Protein AF-A0A1Q7VQM2-F1 (afdb_monomer_lite)

Radius of gyration: 19.53 Å; chains: 1; bounding box: 42×35×44 Å

Sequence (118 aa):
MEVRHPFFDLQLIGFLLALPALPWCSDKELLREAARGILPDAVRLRPKSPLPADPLIALLQRPESAWVDWFEADPELGRYVERRSVPKVFGEKDPWSAWIHLRPLSLNSWLRSKAAAG

Secondary structure (DSSP, 8-state):
-----GGG-HHHHHHHHHS-STTTTSTTHHHHHHTBTTB-HHHHTPPPPPPSS-HHHHHHTSGGGGGGGGPPPPGGGGGT--GGGSPP-TT---HHHHHHHTHHHHHHHHHHHHHTT-

Foldseek 3Di:
DDDDDVCPDPVNVVVVVPDDCPPCVPQVNVVLVVCVVVDDCCVSVDGDDDDPDDVLLVVLADPVCQCLLVDDADPCLVVPDPNVPQDRSRNPDDPVNNVVSSVSVVVRVVVVVVVVVD

pLDDT: mean 92.95, std 6.57, range [52.59, 98.12]

Structure (mmCIF, N/CA/C/O backbone):
data_AF-A0A1Q7VQM2-F1
#
_entry.id   AF-A0A1Q7VQM2-F1
#
loop_
_atom_site.group_PDB
_atom_site.id
_atom_site.type_symbol
_atom_site.label_atom_id
_atom_site.label_alt_id
_atom_site.label_comp_id
_atom_site.label_asym_id
_atom_site.label_entity_id
_atom_site.label_seq_id
_atom_site.pdbx_PDB_ins_code
_atom_site.Cartn_x
_atom_site.Cartn_y
_atom_site.Cartn_z
_atom_site.occupancy
_atom_site.B_iso_or_equiv
_atom_site.auth_seq_id
_atom_site.auth_comp_id
_atom_site.auth_asym_id
_atom_site.auth_atom_id
_atom_site.pdbx_PDB_model_num
ATOM 1 N N . MET A 1 1 ? -12.415 17.549 -9.444 1.00 58.97 1 MET A N 1
ATOM 2 C CA . MET A 1 1 ? -12.631 17.170 -8.032 1.00 58.97 1 MET A CA 1
ATOM 3 C C . MET A 1 1 ? -11.266 16.941 -7.414 1.00 58.97 1 MET A C 1
ATOM 5 O O . MET A 1 1 ? -10.484 16.213 -8.008 1.00 58.97 1 MET A O 1
ATOM 9 N N . GLU A 1 2 ? -10.961 17.584 -6.291 1.00 85.38 2 GLU A N 1
ATOM 10 C CA . GLU A 1 2 ? -9.726 17.333 -5.539 1.00 85.38 2 GLU A CA 1
ATOM 11 C C . GLU A 1 2 ? -9.996 16.213 -4.523 1.00 85.38 2 GLU A C 1
ATOM 13 O O . GLU A 1 2 ? -10.940 16.310 -3.739 1.00 85.38 2 GLU A O 1
ATOM 18 N N . VAL A 1 3 ? -9.214 15.131 -4.561 1.00 90.56 3 VAL A N 1
ATOM 19 C CA . VAL A 1 3 ? -9.325 14.012 -3.611 1.00 90.56 3 VAL A CA 1
ATOM 20 C C . VAL A 1 3 ? -8.264 14.186 -2.533 1.00 90.56 3 VAL A C 1
ATOM 22 O O . VAL A 1 3 ? -7.087 14.339 -2.848 1.00 90.56 3 VAL A O 1
ATOM 25 N N . ARG A 1 4 ? -8.671 14.146 -1.260 1.00 92.75 4 ARG A N 1
ATOM 26 C CA . ARG A 1 4 ? -7.760 14.223 -0.110 1.00 92.75 4 ARG A CA 1
ATOM 27 C C . ARG A 1 4 ? -7.754 12.914 0.665 1.00 92.75 4 ARG A C 1
ATOM 29 O O . ARG A 1 4 ? -8.789 12.263 0.803 1.00 92.75 4 ARG A O 1
ATOM 36 N N . HIS A 1 5 ? -6.597 12.567 1.223 1.00 93.06 5 HIS A N 1
ATOM 37 C CA . HIS A 1 5 ? -6.410 11.361 2.028 1.00 93.06 5 HIS A CA 1
ATOM 38 C C . HIS A 1 5 ? -5.868 11.721 3.424 1.00 93.06 5 HIS A C 1
ATOM 40 O O . HIS A 1 5 ? -4.663 11.648 3.639 1.00 93.06 5 HIS A O 1
ATOM 46 N N . PRO A 1 6 ? -6.728 12.097 4.392 1.00 93.94 6 PRO A N 1
ATOM 47 C CA . PRO A 1 6 ? -6.291 12.599 5.703 1.00 93.94 6 PRO A CA 1
ATOM 48 C C . PRO A 1 6 ? -5.384 11.649 6.499 1.00 93.94 6 PRO A C 1
ATOM 50 O O . PRO A 1 6 ? -4.529 12.100 7.249 1.00 93.94 6 PRO A O 1
ATOM 53 N N . PHE A 1 7 ? -5.519 10.332 6.310 1.00 93.25 7 PHE A N 1
ATOM 54 C CA . PHE A 1 7 ? -4.640 9.344 6.951 1.00 93.25 7 PHE A CA 1
ATOM 55 C C . PHE A 1 7 ? -3.188 9.367 6.441 1.00 93.25 7 PHE A C 1
ATOM 57 O O . PHE A 1 7 ? -2.336 8.716 7.036 1.00 93.25 7 PHE A O 1
ATOM 64 N N . PHE A 1 8 ? -2.910 10.099 5.36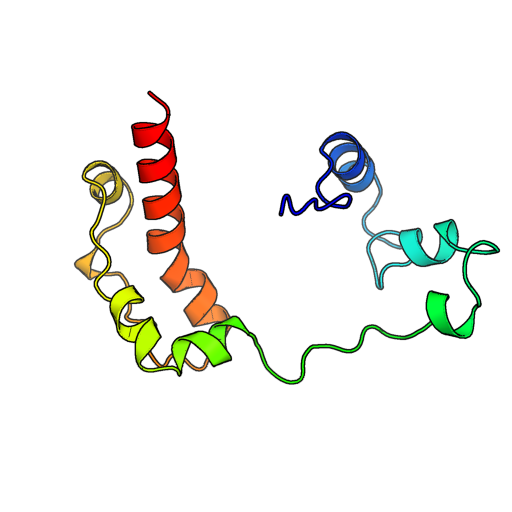0 1.00 94.50 8 PHE A N 1
ATOM 65 C CA . PHE A 1 8 ? -1.571 10.287 4.796 1.00 94.50 8 PHE A CA 1
ATOM 66 C C . PHE A 1 8 ? -0.954 11.637 5.190 1.00 94.50 8 PHE A C 1
ATOM 68 O O . PHE A 1 8 ? 0.022 12.072 4.581 1.00 94.50 8 PHE A O 1
ATOM 75 N N . ASP A 1 9 ? -1.516 12.312 6.193 1.00 96.19 9 ASP A N 1
ATOM 76 C CA . ASP A 1 9 ? -0.888 13.487 6.784 1.00 96.19 9 ASP A CA 1
ATOM 77 C C . ASP A 1 9 ? 0.471 13.128 7.418 1.00 96.19 9 ASP A C 1
ATOM 79 O O . ASP A 1 9 ? 0.599 12.135 8.139 1.00 96.19 9 ASP A O 1
ATOM 83 N N . LEU A 1 10 ? 1.501 13.936 7.148 1.00 96.50 10 LEU A N 1
ATOM 84 C CA . LEU A 1 10 ? 2.868 13.653 7.596 1.00 96.50 10 LEU A CA 1
ATOM 85 C C . LEU A 1 10 ? 3.026 13.749 9.116 1.00 96.50 10 LEU A C 1
ATOM 87 O O . LEU A 1 10 ? 3.823 13.003 9.685 1.00 96.50 10 LEU A O 1
ATOM 91 N N . GLN A 1 11 ? 2.275 14.634 9.778 1.00 97.44 11 GLN A N 1
ATOM 92 C CA . GLN A 1 11 ? 2.324 14.748 11.235 1.00 97.44 11 GLN A CA 1
ATOM 93 C C . GLN A 1 11 ? 1.691 13.513 11.874 1.00 97.44 11 GLN A C 1
ATOM 95 O O . GLN A 1 11 ? 2.264 12.933 12.797 1.00 97.44 11 GLN A O 1
ATOM 100 N N . LEU A 1 12 ? 0.557 13.059 11.331 1.00 95.25 12 LEU A N 1
ATOM 101 C CA . LEU A 1 12 ? -0.093 11.828 11.771 1.00 95.25 12 LEU A CA 1
ATOM 102 C C . LEU A 1 12 ? 0.811 10.606 11.571 1.00 95.25 12 LEU A C 1
ATOM 104 O O . LEU A 1 12 ? 0.953 9.800 12.488 1.00 95.25 12 LEU A O 1
ATOM 108 N N . ILE A 1 13 ? 1.455 10.471 10.409 1.00 95.12 13 ILE A N 1
ATOM 109 C CA . ILE A 1 13 ? 2.393 9.368 10.150 1.00 95.12 13 ILE A CA 1
ATOM 110 C C . ILE A 1 13 ? 3.565 9.412 11.136 1.00 95.12 13 ILE A C 1
ATOM 112 O O . ILE A 1 13 ? 3.906 8.381 11.715 1.00 95.12 13 ILE A O 1
ATOM 116 N N . GLY A 1 14 ? 4.157 10.589 11.363 1.00 96.81 14 GLY A N 1
ATOM 117 C CA . GLY A 1 14 ? 5.254 10.756 12.318 1.00 96.81 14 GLY A CA 1
ATOM 118 C C . GLY A 1 14 ? 4.864 10.335 13.736 1.00 96.81 14 GLY A C 1
ATOM 119 O O . GLY A 1 14 ? 5.612 9.613 14.393 1.00 96.81 14 GLY A O 1
ATOM 120 N N . PHE A 1 15 ? 3.662 10.710 14.178 1.00 95.44 15 PHE A N 1
ATOM 121 C CA . PHE A 1 15 ? 3.106 10.263 15.453 1.00 95.44 15 PHE A CA 1
ATOM 122 C C . PHE A 1 15 ? 2.928 8.738 15.506 1.00 95.44 15 PHE A C 1
ATOM 124 O O . PHE A 1 15 ? 3.382 8.105 16.456 1.00 95.44 15 PHE A O 1
ATOM 131 N N . LEU A 1 16 ? 2.317 8.131 14.483 1.00 94.00 16 LEU A N 1
ATOM 132 C CA . LEU A 1 16 ? 2.064 6.685 14.448 1.00 94.00 16 LEU A CA 1
ATOM 133 C C . LEU A 1 16 ? 3.357 5.858 14.451 1.00 94.00 16 LEU A C 1
ATOM 135 O O . LEU A 1 16 ? 3.403 4.811 15.090 1.00 94.00 16 LEU A O 1
ATOM 139 N N . LEU A 1 17 ? 4.410 6.332 13.778 1.00 94.44 17 LEU A N 1
ATOM 140 C CA . LEU A 1 17 ? 5.722 5.673 13.755 1.00 94.44 17 LEU A CA 1
ATOM 141 C C . LEU A 1 17 ? 6.479 5.773 15.089 1.00 94.44 17 LEU A C 1
ATOM 143 O O . LEU A 1 17 ? 7.393 4.985 15.320 1.00 94.44 17 LEU A O 1
ATOM 147 N N . ALA A 1 18 ? 6.110 6.713 15.964 1.00 96.25 18 ALA A N 1
ATOM 148 C CA . ALA A 1 18 ? 6.696 6.858 17.296 1.00 96.25 18 ALA A CA 1
ATOM 149 C C . ALA A 1 18 ? 6.025 5.965 18.360 1.00 96.25 18 ALA A C 1
ATOM 151 O O . ALA A 1 18 ? 6.544 5.837 19.470 1.00 96.25 18 ALA A O 1
ATOM 152 N N . LEU A 1 19 ? 4.876 5.355 18.053 1.00 94.81 19 LEU A N 1
ATOM 153 C CA . LEU A 1 19 ? 4.161 4.466 18.968 1.00 94.81 19 LEU A CA 1
ATOM 154 C C . LEU A 1 19 ? 4.704 3.030 18.905 1.00 94.81 19 LEU A C 1
ATOM 156 O O . LEU A 1 19 ? 5.136 2.573 17.844 1.00 94.81 19 LEU A O 1
ATOM 160 N N . PRO A 1 20 ? 4.627 2.260 20.008 1.00 95.06 20 PRO A N 1
ATOM 161 C CA . PRO A 1 20 ? 4.889 0.832 19.934 1.00 95.06 20 PRO A CA 1
ATOM 162 C C . PRO A 1 20 ? 3.840 0.166 19.038 1.00 95.06 20 PRO A C 1
ATOM 164 O O . PRO A 1 20 ? 2.642 0.431 19.154 1.00 95.06 20 PRO A O 1
ATOM 167 N N . ALA A 1 21 ? 4.295 -0.722 18.151 1.00 92.88 21 ALA A N 1
ATOM 168 C CA . ALA A 1 21 ? 3.424 -1.371 17.173 1.00 92.88 21 ALA A CA 1
ATOM 169 C C . ALA A 1 21 ? 2.293 -2.178 17.833 1.00 92.88 21 ALA A C 1
ATOM 171 O O . ALA A 1 21 ? 1.172 -2.199 17.329 1.00 92.88 21 ALA A O 1
ATOM 172 N N . LEU A 1 22 ? 2.569 -2.818 18.972 1.00 94.88 22 LEU A N 1
ATOM 173 C CA . LEU A 1 22 ? 1.565 -3.518 19.766 1.00 94.88 22 LEU A CA 1
ATOM 174 C C . LEU A 1 22 ? 1.289 -2.760 21.075 1.00 94.88 22 LEU A C 1
ATOM 176 O O . LEU A 1 22 ? 2.238 -2.306 21.716 1.00 94.88 22 LEU A O 1
ATOM 180 N N . PRO A 1 23 ? 0.014 -2.641 21.490 1.00 92.75 23 PRO A N 1
ATOM 181 C CA . PRO A 1 23 ? -1.184 -3.119 20.785 1.00 92.75 23 PRO A CA 1
ATOM 182 C C . PRO A 1 23 ? -1.665 -2.166 19.672 1.00 92.75 23 PRO A C 1
ATOM 184 O O . PRO A 1 23 ? -2.497 -2.548 18.854 1.00 92.75 23 PRO A O 1
ATOM 187 N N . TRP A 1 24 ? -1.150 -0.935 19.626 1.00 93.62 24 TRP A N 1
ATOM 188 C CA . TRP A 1 24 ? -1.804 0.203 18.969 1.00 93.62 24 TRP A CA 1
ATOM 189 C C . TRP A 1 24 ? -2.014 0.069 17.458 1.00 93.62 24 TRP A C 1
ATOM 191 O O . TRP A 1 24 ? -3.041 0.520 16.944 1.00 93.62 24 TRP A O 1
ATOM 201 N N . CYS A 1 25 ? -1.076 -0.556 16.747 1.00 89.75 25 CYS A N 1
ATOM 202 C CA . CYS A 1 25 ? -1.126 -0.716 15.293 1.00 89.75 25 CYS A CA 1
ATOM 203 C C . CYS A 1 25 ? -1.768 -2.044 14.854 1.00 89.75 25 CYS A C 1
ATOM 205 O O . CYS A 1 25 ? -1.969 -2.250 13.656 1.00 89.75 25 CYS A O 1
ATOM 207 N N . SER A 1 26 ? -2.119 -2.931 15.793 1.00 91.25 26 SER A N 1
ATOM 208 C CA . SER A 1 26 ? -2.843 -4.174 15.498 1.00 91.25 26 SER A CA 1
ATOM 209 C C . SER A 1 26 ? -4.338 -3.913 15.375 1.00 91.25 26 SER A C 1
ATOM 211 O O . SER A 1 26 ? -4.880 -3.107 16.120 1.00 91.25 26 SER A O 1
ATOM 213 N N . ASP A 1 27 ? -5.013 -4.566 14.425 1.00 91.31 27 ASP A N 1
ATOM 214 C CA . ASP A 1 27 ? -6.480 -4.558 14.255 1.00 91.31 27 ASP A CA 1
ATOM 215 C C . ASP A 1 27 ? -7.183 -3.185 14.313 1.00 91.31 27 ASP A C 1
ATOM 217 O O . ASP A 1 27 ? -8.402 -3.084 14.508 1.00 91.31 27 ASP A O 1
ATOM 221 N N . LYS A 1 28 ? -6.422 -2.121 14.023 1.00 92.75 28 LYS A N 1
ATOM 222 C CA . LYS A 1 28 ? -6.816 -0.711 14.142 1.00 92.75 28 LYS A CA 1
ATOM 223 C C . LYS A 1 28 ? -7.179 -0.288 15.572 1.00 92.75 28 LYS A C 1
ATOM 225 O O . LYS A 1 28 ? -7.989 0.624 15.725 1.00 92.75 28 LYS A O 1
ATOM 230 N N . GLU A 1 29 ? -6.590 -0.909 16.589 1.00 95.00 29 GLU A N 1
ATOM 231 C CA . GLU A 1 29 ? -6.901 -0.691 18.006 1.00 95.00 29 GLU A CA 1
ATOM 232 C C . GLU A 1 29 ? -6.891 0.793 18.383 1.00 95.00 29 GLU A C 1
ATOM 234 O O . GLU A 1 29 ? -7.896 1.317 18.859 1.00 95.00 29 GLU A O 1
ATOM 239 N N . LEU A 1 30 ? -5.817 1.515 18.045 1.00 95.38 30 LEU A N 1
ATOM 240 C CA . LEU A 1 30 ? -5.712 2.951 18.320 1.00 95.38 30 LEU A CA 1
ATOM 241 C C . LEU A 1 30 ? -6.883 3.754 17.733 1.00 95.38 30 LEU A C 1
ATOM 243 O O . LEU A 1 30 ? -7.435 4.632 18.393 1.00 95.38 30 LEU A O 1
ATOM 247 N N . LEU A 1 31 ? -7.285 3.446 16.497 1.00 94.81 31 LEU A N 1
ATOM 248 C CA . LEU A 1 31 ? -8.387 4.138 15.827 1.00 94.81 31 LEU A CA 1
ATOM 249 C C . LEU A 1 31 ? -9.737 3.797 16.470 1.00 94.81 31 LEU A C 1
ATOM 251 O O . LEU A 1 31 ? -10.609 4.660 16.568 1.00 94.81 31 LEU A O 1
ATOM 255 N N . ARG A 1 32 ? -9.920 2.546 16.908 1.00 96.44 32 ARG A N 1
ATOM 256 C CA . ARG A 1 32 ? -11.138 2.109 17.602 1.00 96.44 32 ARG A CA 1
ATOM 257 C C . ARG A 1 32 ? -11.254 2.756 18.970 1.00 96.44 32 ARG A C 1
ATOM 259 O O . ARG A 1 32 ? -12.363 3.099 19.361 1.00 96.44 32 ARG A O 1
ATOM 266 N N . GLU A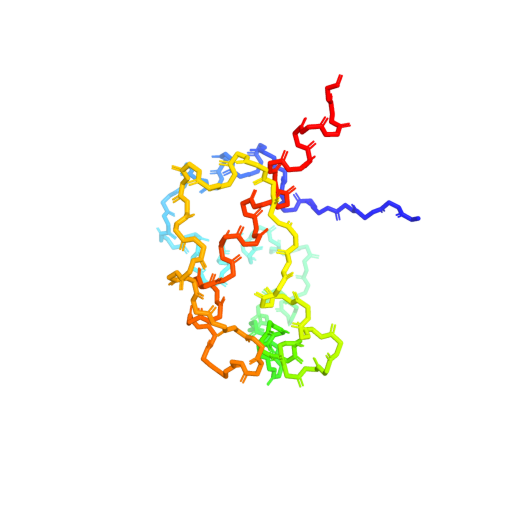 1 33 ? -10.150 2.948 19.674 1.00 96.50 33 GLU A N 1
ATOM 267 C CA . GLU A 1 33 ? -10.145 3.642 20.959 1.00 96.50 33 GLU A CA 1
ATOM 268 C C . GLU A 1 33 ? -10.374 5.143 20.795 1.00 96.50 33 GLU A C 1
ATOM 270 O O . GLU A 1 33 ? -11.260 5.697 21.445 1.00 96.50 33 GLU A O 1
ATOM 275 N N . ALA A 1 34 ? -9.691 5.784 19.844 1.00 95.56 34 ALA A N 1
ATOM 276 C CA . ALA A 1 34 ? -9.880 7.205 19.553 1.00 95.56 34 ALA A CA 1
ATOM 277 C C . ALA A 1 34 ? -11.320 7.553 19.128 1.00 95.56 34 ALA A C 1
ATOM 279 O O . ALA A 1 34 ? -11.785 8.664 19.365 1.00 95.56 34 ALA A O 1
ATOM 280 N N . ALA A 1 35 ? -12.044 6.612 18.514 1.00 96.88 35 ALA A N 1
ATOM 281 C CA . ALA A 1 35 ? -13.427 6.807 18.082 1.00 96.88 35 ALA A CA 1
ATOM 282 C C . ALA A 1 35 ? -14.484 6.460 19.152 1.00 96.88 35 ALA A C 1
ATOM 284 O O . ALA A 1 35 ? -15.685 6.540 18.869 1.00 96.88 35 ALA A O 1
ATOM 285 N N . ARG A 1 36 ? -14.083 6.044 20.362 1.00 97.75 36 ARG A N 1
ATOM 286 C CA . ARG A 1 36 ? -15.011 5.694 21.448 1.00 97.75 36 ARG A CA 1
ATOM 287 C C . ARG A 1 36 ? -15.839 6.919 21.848 1.00 97.75 36 ARG A C 1
ATOM 289 O O . ARG A 1 36 ? -15.295 7.981 22.120 1.00 97.75 36 ARG A O 1
ATOM 296 N N . GLY A 1 37 ? -17.164 6.777 21.857 1.00 97.44 37 GLY A N 1
ATOM 297 C CA . GLY A 1 37 ? -18.088 7.886 22.127 1.00 97.44 37 GLY A CA 1
ATOM 298 C C . GLY A 1 37 ? -18.299 8.854 20.953 1.00 97.44 37 GLY A C 1
ATOM 299 O O . GLY A 1 37 ? -19.197 9.685 21.028 1.00 97.44 37 GLY A O 1
ATOM 300 N N . ILE A 1 38 ? -17.535 8.724 19.860 1.00 98.12 38 ILE A N 1
ATOM 301 C CA . ILE A 1 38 ? -17.728 9.483 18.611 1.00 98.12 38 ILE A CA 1
ATOM 302 C C . ILE A 1 38 ? -18.561 8.666 17.615 1.00 98.12 38 ILE A C 1
ATOM 304 O O . ILE A 1 38 ? -19.465 9.195 16.972 1.00 98.12 38 ILE A O 1
ATOM 308 N N . LEU A 1 39 ? -18.264 7.368 17.485 1.00 97.50 39 LEU A N 1
ATOM 309 C CA . LEU A 1 39 ? -18.982 6.442 16.607 1.00 97.50 39 LEU A CA 1
ATOM 310 C C . LEU A 1 39 ? -19.791 5.419 17.418 1.00 97.50 39 LEU A C 1
ATOM 312 O O . LEU A 1 39 ? -19.319 4.977 18.469 1.00 97.50 39 LEU A O 1
ATOM 316 N N . PRO A 1 40 ? -20.954 4.958 16.911 1.00 97.81 40 PRO A N 1
ATOM 317 C CA . PRO A 1 40 ? -21.655 3.816 17.489 1.00 97.81 40 PRO A CA 1
ATOM 318 C C . PRO A 1 40 ? -20.760 2.575 17.516 1.00 97.81 40 PRO A C 1
ATOM 320 O O . PRO A 1 40 ? -20.029 2.311 16.555 1.00 97.81 40 PRO A O 1
ATOM 323 N N . ASP A 1 41 ? -20.868 1.764 18.567 1.00 97.19 41 ASP A N 1
ATOM 324 C CA . ASP A 1 41 ? -20.026 0.573 18.729 1.00 97.19 41 ASP A CA 1
ATOM 325 C C . ASP A 1 41 ? -20.157 -0.413 17.563 1.00 97.19 41 ASP A C 1
ATOM 327 O O . ASP A 1 41 ? -19.156 -0.972 17.120 1.00 97.19 41 ASP A O 1
ATOM 331 N N . ALA A 1 42 ? -21.348 -0.542 16.972 1.00 96.69 42 ALA A N 1
ATOM 332 C CA . ALA A 1 42 ? -21.568 -1.371 15.786 1.00 96.69 42 ALA A CA 1
ATOM 333 C C . ALA A 1 42 ? -20.720 -0.947 14.568 1.00 96.69 42 ALA A C 1
ATOM 335 O O . ALA A 1 42 ? -20.387 -1.783 13.730 1.00 96.69 42 ALA A O 1
ATOM 336 N N . VAL A 1 43 ? -20.347 0.335 14.463 1.00 95.88 43 VAL A N 1
ATOM 337 C CA . VAL A 1 43 ? -19.457 0.855 13.412 1.00 95.88 43 VAL A CA 1
ATOM 338 C C . VAL A 1 43 ? -18.000 0.743 13.856 1.00 95.88 43 VAL A C 1
ATOM 340 O O . VAL A 1 43 ? -17.165 0.200 13.131 1.00 95.88 43 VAL A O 1
ATOM 343 N N . ARG A 1 44 ? -17.700 1.225 15.066 1.00 95.88 44 ARG A N 1
ATOM 344 C CA . ARG A 1 44 ? -16.348 1.306 15.635 1.00 95.88 44 ARG A CA 1
ATOM 345 C C . ARG A 1 44 ? -15.699 -0.057 15.823 1.00 95.88 44 ARG A C 1
ATOM 347 O O . ARG A 1 44 ? -14.506 -0.188 15.581 1.00 95.88 44 ARG A O 1
ATOM 354 N N . LEU A 1 45 ? -16.464 -1.068 16.228 1.00 95.69 45 LEU A N 1
ATOM 355 C CA . LEU A 1 45 ? -15.986 -2.426 16.512 1.00 95.69 45 LEU A CA 1
ATOM 356 C C . LEU A 1 45 ? -16.196 -3.391 15.342 1.00 95.69 45 LEU A C 1
ATOM 358 O O . LEU A 1 45 ? -15.801 -4.552 15.419 1.00 95.69 45 LEU A O 1
ATOM 362 N N . ARG A 1 46 ? -16.759 -2.920 14.222 1.00 95.44 46 ARG A N 1
ATOM 363 C CA . ARG A 1 46 ? -16.940 -3.746 13.028 1.00 95.44 46 ARG A CA 1
ATOM 364 C C . ARG A 1 46 ? -15.588 -4.327 12.576 1.00 95.44 46 ARG A C 1
ATOM 366 O O . ARG A 1 46 ? -14.625 -3.563 12.398 1.00 95.44 46 ARG A O 1
ATOM 373 N N . PRO A 1 47 ? -15.490 -5.641 12.320 1.00 91.94 47 PRO A N 1
ATOM 374 C CA . PRO A 1 47 ? -14.315 -6.224 11.683 1.00 91.94 47 PRO A CA 1
ATOM 375 C C . PRO A 1 47 ? -14.040 -5.578 10.319 1.00 91.94 47 PRO A C 1
ATOM 377 O O . PRO A 1 47 ? -14.962 -5.136 9.622 1.00 91.94 47 PRO A O 1
ATOM 380 N N . LYS A 1 48 ? -12.767 -5.509 9.911 1.00 89.69 48 LYS A N 1
ATOM 381 C CA . LYS A 1 48 ? -12.426 -5.061 8.555 1.00 89.69 48 LYS A CA 1
ATOM 382 C C . LYS A 1 48 ? -12.955 -6.110 7.578 1.00 89.69 48 LYS A C 1
ATOM 384 O O . LYS A 1 48 ? -12.517 -7.251 7.614 1.00 89.69 48 LYS A O 1
ATOM 389 N N . SER A 1 49 ? -13.871 -5.718 6.696 1.00 88.56 49 SER A N 1
ATOM 390 C CA . SER A 1 49 ? -14.212 -6.567 5.554 1.00 88.56 49 SER A CA 1
ATOM 391 C C . SER A 1 49 ? -13.166 -6.334 4.472 1.00 88.56 49 SER A C 1
ATOM 393 O O . SER A 1 49 ? -13.026 -5.186 4.034 1.00 88.56 49 SER A O 1
ATOM 395 N N . PRO A 1 50 ? -12.392 -7.358 4.083 1.00 83.94 50 PRO A N 1
ATOM 396 C CA . PRO A 1 50 ? -11.529 -7.246 2.920 1.00 83.94 50 PRO A CA 1
ATOM 397 C C . PRO A 1 50 ? -12.384 -7.043 1.664 1.00 83.94 50 PRO A C 1
ATOM 399 O O . PRO A 1 50 ? -13.592 -7.296 1.661 1.00 83.94 50 PRO A O 1
ATOM 402 N N . LEU A 1 51 ? -11.752 -6.564 0.596 1.00 88.06 51 LEU A N 1
ATOM 403 C CA . LEU A 1 51 ? -12.390 -6.571 -0.715 1.00 88.06 51 LEU A CA 1
ATOM 404 C C . LEU A 1 51 ? -12.597 -8.028 -1.173 1.00 88.06 51 LEU A C 1
ATOM 406 O O . LEU A 1 51 ? -11.808 -8.889 -0.779 1.00 88.06 51 LEU A O 1
ATOM 410 N N . PRO A 1 52 ? -13.619 -8.322 -2.003 1.00 86.88 52 PRO A N 1
ATOM 411 C CA . PRO A 1 52 ? -13.890 -9.686 -2.473 1.00 86.88 52 PRO A CA 1
ATOM 412 C C . PRO A 1 52 ? -12.743 -10.314 -3.275 1.00 86.88 52 PRO A C 1
ATOM 414 O O . PRO A 1 52 ? -12.669 -11.532 -3.395 1.00 86.88 52 PRO A O 1
ATOM 417 N N . ALA A 1 53 ? -11.870 -9.480 -3.838 1.00 87.38 53 ALA A N 1
ATOM 418 C CA . ALA A 1 53 ? -10.689 -9.884 -4.580 1.00 87.38 53 ALA A CA 1
ATOM 419 C C . ALA A 1 53 ? -9.564 -8.868 -4.364 1.00 87.38 53 ALA A C 1
ATOM 421 O O . ALA A 1 53 ? -9.819 -7.713 -4.000 1.00 87.38 53 ALA A O 1
ATOM 422 N N . ASP A 1 54 ? -8.330 -9.295 -4.630 1.00 91.62 54 ASP A N 1
ATOM 423 C CA . ASP A 1 54 ? -7.189 -8.392 -4.713 1.00 91.62 54 ASP A CA 1
ATOM 424 C C . ASP A 1 54 ? -7.365 -7.457 -5.931 1.00 91.62 54 ASP A C 1
ATOM 426 O O . ASP A 1 54 ? -7.477 -7.943 -7.064 1.00 91.62 54 ASP A O 1
ATOM 430 N N . PRO A 1 55 ? -7.427 -6.125 -5.736 1.00 92.75 55 PRO A N 1
ATOM 431 C CA . PRO A 1 55 ? -7.663 -5.189 -6.832 1.00 92.75 55 PRO A CA 1
ATOM 432 C C . PRO A 1 55 ? -6.561 -5.194 -7.885 1.00 92.75 55 PRO A C 1
ATOM 434 O O . PRO A 1 55 ? -6.855 -4.984 -9.058 1.00 92.75 55 PRO A O 1
ATOM 437 N N . LEU A 1 56 ? -5.308 -5.414 -7.480 1.00 94.12 56 LEU A N 1
ATOM 438 C CA . LEU A 1 56 ? -4.186 -5.433 -8.403 1.00 94.12 56 LEU A CA 1
ATOM 439 C C . LEU A 1 56 ? -4.298 -6.644 -9.326 1.00 94.12 56 LEU A C 1
ATOM 441 O O . LEU A 1 56 ? -4.228 -6.484 -10.542 1.00 94.12 56 LEU A O 1
ATOM 445 N N . ILE A 1 57 ? -4.564 -7.826 -8.769 1.00 96.19 57 ILE A N 1
ATOM 446 C CA . ILE A 1 57 ? -4.806 -9.028 -9.577 1.00 96.19 57 ILE A CA 1
ATOM 447 C C . ILE A 1 57 ? -6.016 -8.827 -10.485 1.00 96.19 57 ILE A C 1
ATOM 449 O O . ILE A 1 57 ? -5.931 -9.063 -11.687 1.00 96.19 57 ILE A O 1
ATOM 453 N N . ALA A 1 58 ? -7.124 -8.311 -9.951 1.00 95.19 58 ALA A N 1
ATOM 454 C CA . ALA A 1 58 ? -8.317 -8.045 -10.748 1.00 95.19 58 ALA A CA 1
ATOM 455 C C . ALA A 1 58 ? -8.066 -7.064 -11.907 1.00 95.19 58 ALA A C 1
ATOM 457 O O . ALA A 1 58 ? -8.748 -7.161 -12.924 1.00 95.19 58 ALA A O 1
ATOM 458 N N . LEU A 1 59 ? -7.122 -6.126 -11.767 1.00 95.19 59 LEU A N 1
ATOM 459 C CA . LEU A 1 59 ? -6.699 -5.226 -12.842 1.00 95.19 59 LEU A CA 1
ATOM 460 C C . LEU A 1 59 ? -5.780 -5.923 -13.845 1.00 95.19 59 LEU A C 1
ATOM 462 O O . LEU A 1 59 ? -6.007 -5.772 -15.038 1.00 95.19 59 LEU A O 1
ATOM 466 N N . LEU A 1 60 ? -4.799 -6.703 -13.384 1.00 96.75 60 LEU A N 1
ATOM 467 C CA . LEU A 1 60 ? -3.835 -7.397 -14.248 1.00 96.75 60 LEU A CA 1
ATOM 468 C C . LEU A 1 60 ? -4.470 -8.472 -15.139 1.00 96.75 60 LEU A C 1
ATOM 470 O O . LEU A 1 60 ? -3.893 -8.830 -16.162 1.00 96.75 60 LEU A O 1
ATOM 474 N N . GLN A 1 61 ? -5.648 -8.979 -14.771 1.00 95.88 61 GLN A N 1
ATOM 475 C CA . GLN A 1 61 ? -6.431 -9.903 -15.598 1.00 95.88 61 GLN A CA 1
ATOM 476 C C . GLN A 1 61 ? -7.200 -9.205 -16.735 1.00 95.88 61 GLN A C 1
ATOM 478 O O . GLN A 1 61 ? -7.769 -9.882 -17.592 1.00 95.88 61 GLN A O 1
ATOM 483 N N . ARG A 1 62 ? -7.271 -7.868 -16.751 1.00 96.88 62 ARG A N 1
ATOM 484 C CA . ARG A 1 62 ? -8.034 -7.123 -17.758 1.00 96.88 62 ARG A CA 1
ATOM 485 C C . ARG A 1 62 ? -7.177 -6.859 -18.994 1.00 96.88 62 ARG A C 1
ATOM 487 O O . ARG A 1 62 ? -6.064 -6.371 -18.830 1.00 96.88 62 ARG A O 1
ATOM 494 N N . PRO A 1 63 ? -7.660 -7.097 -20.226 1.00 96.69 63 PRO A N 1
ATOM 495 C CA . PRO A 1 63 ? -6.866 -6.883 -21.441 1.00 96.69 63 PRO A CA 1
ATOM 496 C C . PRO A 1 63 ? -6.232 -5.488 -21.541 1.00 96.69 63 PRO A C 1
ATOM 498 O O . PRO A 1 63 ? -5.124 -5.340 -22.055 1.00 96.69 63 PRO A O 1
ATOM 501 N N . GLU A 1 64 ? -6.898 -4.467 -20.998 1.00 96.69 64 GLU A N 1
ATOM 502 C CA . GLU A 1 64 ? -6.429 -3.083 -20.977 1.00 96.69 64 GLU A CA 1
ATOM 503 C C . GLU A 1 64 ? -5.160 -2.886 -20.144 1.00 96.69 64 GLU A C 1
ATOM 505 O O . GLU A 1 64 ? -4.520 -1.850 -20.283 1.00 96.69 64 GLU A O 1
ATOM 510 N N . SER A 1 65 ? -4.769 -3.832 -19.286 1.00 96.31 65 SER A N 1
ATOM 511 C CA . SER A 1 65 ? -3.526 -3.749 -18.518 1.00 96.31 65 SER A CA 1
ATOM 512 C C . SER A 1 65 ? -2.329 -4.378 -19.227 1.00 96.31 65 SER A C 1
ATOM 514 O O . SER A 1 65 ? -1.238 -4.327 -18.678 1.00 96.31 65 SER A O 1
ATOM 516 N N . ALA A 1 66 ? -2.467 -4.947 -20.430 1.00 96.12 66 ALA A N 1
ATOM 517 C CA . ALA A 1 66 ? -1.355 -5.609 -21.128 1.00 96.12 66 ALA A CA 1
ATOM 518 C C . ALA A 1 66 ? -0.139 -4.691 -21.379 1.00 96.12 66 ALA A C 1
ATOM 520 O O . ALA A 1 66 ? 0.988 -5.166 -21.526 1.00 96.12 66 ALA A O 1
ATOM 521 N N . TRP A 1 67 ? -0.342 -3.369 -21.388 1.00 95.25 67 TRP A N 1
ATOM 522 C CA . TRP A 1 67 ? 0.731 -2.385 -21.552 1.00 95.25 67 TRP A CA 1
ATOM 523 C C . TRP A 1 67 ? 1.758 -2.403 -20.412 1.00 95.25 67 TRP A C 1
ATOM 525 O O . TRP A 1 67 ? 2.885 -1.961 -20.626 1.00 95.25 67 TRP A O 1
ATOM 535 N N . VAL A 1 68 ? 1.414 -2.905 -19.219 1.00 95.25 68 VAL A N 1
ATOM 536 C CA . VAL A 1 68 ? 2.327 -2.892 -18.060 1.00 95.25 68 VAL A CA 1
ATOM 537 C C . VAL A 1 68 ? 3.587 -3.724 -18.292 1.00 95.25 68 VAL A C 1
ATOM 539 O O . VAL A 1 68 ? 4.633 -3.416 -17.731 1.00 95.25 68 VAL A O 1
ATOM 542 N N . ASP A 1 69 ? 3.530 -4.729 -19.164 1.00 95.25 69 ASP A N 1
ATOM 543 C CA . ASP A 1 69 ? 4.708 -5.519 -19.533 1.00 95.25 69 ASP A CA 1
ATOM 544 C C . ASP A 1 69 ? 5.678 -4.715 -20.413 1.00 95.25 69 ASP A C 1
ATOM 546 O O . ASP A 1 69 ? 6.889 -4.946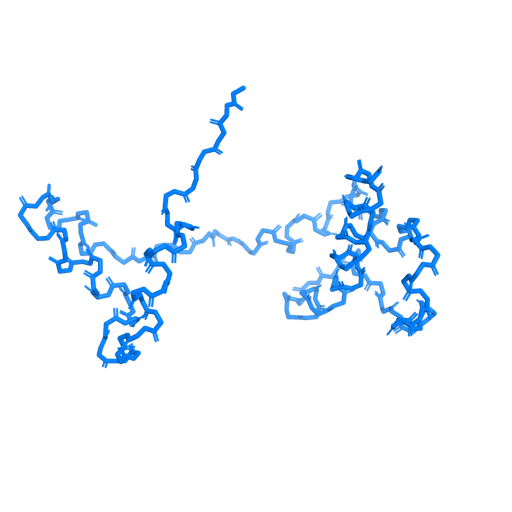 -20.407 1.00 95.25 69 ASP A O 1
ATOM 550 N N . TRP A 1 70 ? 5.157 -3.720 -21.131 1.00 92.31 70 TRP A N 1
ATOM 551 C CA . TRP A 1 70 ? 5.836 -3.026 -22.225 1.00 92.31 70 TRP A CA 1
ATOM 552 C C . TRP A 1 70 ? 5.891 -1.511 -22.035 1.00 92.31 70 TRP A C 1
ATOM 554 O O . TRP A 1 70 ? 6.018 -0.771 -23.008 1.00 92.31 70 TRP A O 1
ATOM 564 N N . PHE A 1 71 ? 5.795 -1.034 -20.791 1.00 91.81 71 PHE A N 1
ATOM 565 C CA . PHE A 1 71 ? 5.855 0.397 -20.514 1.00 91.81 71 PHE A CA 1
ATOM 566 C C . PHE A 1 71 ? 7.157 1.019 -21.038 1.00 91.81 71 PHE A C 1
ATOM 568 O O . PHE A 1 71 ? 8.234 0.412 -20.967 1.00 91.81 71 PHE A O 1
ATOM 575 N N . GLU A 1 72 ? 7.045 2.255 -21.520 1.00 91.62 72 GLU A N 1
ATOM 576 C CA . GLU A 1 72 ? 8.174 3.051 -21.985 1.00 91.62 72 GLU A CA 1
ATOM 577 C C . GLU A 1 72 ? 9.043 3.478 -20.794 1.00 91.62 72 GLU A C 1
ATOM 579 O O . GLU A 1 72 ? 8.581 4.150 -19.863 1.00 91.62 72 GLU A O 1
ATOM 584 N N . ALA A 1 73 ? 10.302 3.045 -20.813 1.00 91.62 73 ALA A N 1
ATOM 585 C CA . ALA A 1 73 ? 11.250 3.306 -19.744 1.00 91.62 73 ALA A CA 1
ATOM 586 C C . ALA A 1 73 ? 11.862 4.707 -19.873 1.00 91.62 73 ALA A C 1
ATOM 588 O O . ALA A 1 73 ? 12.279 5.120 -20.952 1.00 91.62 73 ALA A O 1
ATOM 589 N N . ASP A 1 74 ? 11.951 5.410 -18.753 1.00 94.56 74 ASP A N 1
ATOM 590 C CA . ASP A 1 74 ? 12.808 6.570 -18.583 1.00 94.56 74 ASP A CA 1
ATOM 591 C C . ASP A 1 74 ? 14.280 6.158 -18.786 1.00 94.56 74 ASP A C 1
ATOM 593 O O . ASP A 1 74 ? 14.673 5.087 -18.301 1.00 94.56 74 ASP A O 1
ATOM 597 N N . PRO A 1 75 ? 15.109 6.963 -19.479 1.00 91.94 75 PRO A N 1
ATOM 598 C CA . PRO A 1 75 ? 16.523 6.649 -19.676 1.00 91.94 75 PRO A CA 1
ATOM 599 C C . PRO A 1 75 ? 17.281 6.356 -18.373 1.00 91.94 75 PRO A C 1
ATOM 601 O O . PRO A 1 75 ? 18.190 5.524 -18.364 1.00 91.94 75 PRO A O 1
ATOM 604 N N . GLU A 1 76 ? 16.901 6.994 -17.262 1.00 94.88 76 GLU A N 1
ATOM 605 C CA . GLU A 1 76 ? 17.549 6.796 -15.967 1.00 94.88 76 GLU A CA 1
ATOM 606 C C . GLU A 1 76 ? 17.226 5.425 -15.348 1.00 94.88 76 GLU A C 1
ATOM 608 O O . GLU A 1 76 ? 18.048 4.860 -14.621 1.00 94.88 76 GLU A O 1
ATOM 613 N N . LEU A 1 77 ? 16.080 4.823 -15.691 1.00 95.19 77 LEU A N 1
ATOM 614 C CA . LEU A 1 77 ? 15.636 3.545 -15.126 1.00 95.19 77 LEU A CA 1
ATOM 615 C C . LEU A 1 77 ? 16.659 2.421 -15.351 1.00 95.19 77 LEU A C 1
ATOM 6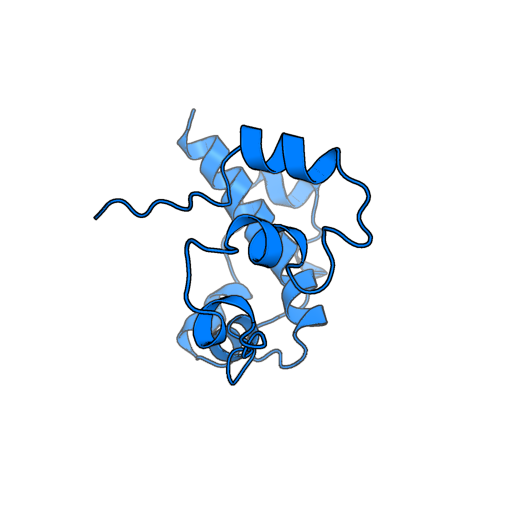17 O O . LEU A 1 77 ? 16.877 1.589 -14.466 1.00 95.19 77 LEU A O 1
ATOM 621 N N . GLY A 1 78 ? 17.314 2.417 -16.517 1.00 93.44 78 GLY A N 1
ATOM 622 C CA . GLY A 1 78 ? 18.303 1.404 -16.897 1.00 93.44 78 GLY A CA 1
ATOM 623 C C . GLY A 1 78 ? 19.543 1.364 -15.997 1.00 93.44 78 GLY A C 1
ATOM 624 O O . GLY A 1 78 ? 20.272 0.377 -16.015 1.00 93.44 78 GLY A O 1
ATOM 625 N N . ARG A 1 79 ? 19.771 2.396 -15.172 1.00 95.38 79 ARG A N 1
ATOM 626 C CA . ARG A 1 79 ? 20.850 2.418 -14.170 1.00 95.38 79 ARG A CA 1
ATOM 627 C C . ARG A 1 79 ? 20.560 1.521 -12.965 1.00 95.38 79 ARG A C 1
ATOM 629 O O . ARG A 1 79 ? 21.490 1.131 -12.267 1.00 95.38 79 ARG A O 1
ATOM 636 N N . TYR A 1 80 ? 19.284 1.230 -12.713 1.00 94.69 80 TYR A N 1
ATOM 637 C CA . TYR A 1 80 ? 18.817 0.527 -11.516 1.00 94.69 80 TYR A CA 1
ATOM 638 C C . TYR A 1 80 ? 18.183 -0.826 -11.828 1.00 94.69 80 TYR A C 1
ATOM 640 O O . TYR A 1 80 ? 18.185 -1.715 -10.979 1.00 94.69 80 TYR A O 1
ATOM 648 N N . VAL A 1 81 ? 17.609 -0.977 -13.023 1.00 94.50 81 VAL A N 1
ATOM 649 C CA . VAL A 1 81 ? 16.834 -2.158 -13.399 1.00 94.50 81 VAL A CA 1
ATOM 650 C C . VAL A 1 81 ? 17.341 -2.727 -14.714 1.00 94.50 81 VAL A C 1
ATOM 652 O O . VAL A 1 81 ? 17.269 -2.083 -15.761 1.00 94.50 81 VAL A O 1
ATOM 655 N N . GLU A 1 82 ? 17.760 -3.991 -14.687 1.00 93.06 82 GLU A N 1
ATOM 656 C CA . GLU A 1 82 ? 17.985 -4.755 -15.909 1.00 93.06 82 GLU A CA 1
ATOM 657 C C . GLU A 1 82 ? 16.635 -5.125 -16.539 1.00 93.06 82 GLU A C 1
ATOM 659 O O . GLU A 1 82 ? 15.976 -6.089 -16.151 1.00 93.06 82 GLU A O 1
ATOM 664 N N . ARG A 1 83 ? 16.194 -4.332 -17.523 1.00 86.12 83 ARG A N 1
ATOM 665 C CA . ARG A 1 83 ? 14.829 -4.414 -18.072 1.00 86.12 83 ARG A CA 1
ATOM 666 C C . ARG A 1 83 ? 14.466 -5.795 -18.624 1.00 86.12 83 ARG A C 1
ATOM 668 O O . ARG A 1 83 ? 13.319 -6.208 -18.499 1.00 86.12 83 ARG A O 1
ATOM 675 N N . ARG A 1 84 ? 15.434 -6.502 -19.214 1.00 88.94 84 ARG A N 1
ATOM 676 C CA . ARG A 1 84 ? 15.247 -7.848 -19.788 1.00 88.94 84 ARG A CA 1
ATOM 677 C C . ARG A 1 84 ? 14.971 -8.918 -18.731 1.00 88.94 84 ARG A C 1
ATOM 679 O O . ARG A 1 84 ? 14.424 -9.961 -19.068 1.00 88.94 84 ARG A O 1
ATOM 686 N N . SER A 1 85 ? 15.319 -8.633 -17.482 1.00 91.00 85 SER A N 1
ATOM 687 C CA . SER A 1 85 ? 15.175 -9.534 -16.342 1.00 91.00 85 SER A CA 1
ATOM 688 C C . SER A 1 85 ? 13.889 -9.269 -15.552 1.00 91.00 85 SER A C 1
ATOM 690 O O . SER A 1 85 ? 13.617 -9.977 -14.589 1.00 91.00 85 SER A O 1
ATOM 692 N N . VAL A 1 86 ? 13.083 -8.268 -15.943 1.00 91.12 86 VAL A N 1
ATOM 693 C CA . VAL A 1 86 ? 11.786 -7.971 -15.315 1.00 91.12 86 VAL A CA 1
ATOM 694 C C . VAL A 1 86 ? 10.731 -8.950 -15.839 1.00 91.12 86 VAL A C 1
ATOM 696 O O . VAL A 1 86 ? 10.440 -8.923 -17.039 1.00 91.12 86 VAL A O 1
ATOM 699 N N . PRO A 1 87 ? 10.129 -9.793 -14.980 1.00 94.50 87 PRO A N 1
ATOM 700 C CA . PRO A 1 87 ? 9.071 -10.699 -15.403 1.00 94.50 87 PRO A CA 1
ATOM 701 C C . PRO A 1 87 ? 7.827 -9.946 -15.873 1.00 94.50 87 PRO A C 1
ATOM 703 O O . PRO A 1 87 ? 7.518 -8.853 -15.396 1.00 94.50 87 PRO A O 1
ATOM 706 N N . LYS A 1 88 ? 7.098 -10.565 -16.802 1.00 95.50 88 LYS A N 1
ATOM 707 C CA . LYS A 1 88 ? 5.773 -10.099 -17.212 1.00 95.50 88 LYS A CA 1
ATOM 708 C C . LYS A 1 88 ? 4.780 -10.303 -16.075 1.00 95.50 88 LYS A C 1
ATOM 710 O O . LYS A 1 88 ? 4.825 -11.325 -15.396 1.00 95.50 88 LYS A O 1
ATOM 715 N N . VAL A 1 89 ? 3.889 -9.339 -15.897 1.00 96.25 89 VAL A N 1
ATOM 716 C CA . VAL A 1 89 ? 2.877 -9.321 -14.833 1.00 96.25 89 VAL A CA 1
ATOM 717 C C . VAL A 1 89 ? 1.458 -9.252 -15.381 1.00 96.25 89 VAL A C 1
ATOM 719 O O . VAL A 1 89 ? 0.508 -9.463 -14.629 1.00 96.25 89 VAL A O 1
ATOM 722 N N . PHE A 1 90 ? 1.275 -8.988 -16.679 1.00 97.38 90 PHE A N 1
ATOM 723 C CA . PHE A 1 90 ? -0.035 -9.135 -17.303 1.00 97.38 90 PHE A CA 1
ATOM 724 C C . PHE A 1 90 ? -0.551 -10.572 -17.134 1.00 97.38 90 PHE A C 1
ATOM 726 O O . PHE A 1 90 ? 0.134 -11.540 -17.465 1.00 97.38 90 PHE A O 1
ATOM 733 N N . GLY A 1 91 ? -1.766 -10.714 -16.604 1.00 96.69 91 GLY A N 1
ATOM 734 C CA . GLY A 1 91 ? -2.356 -12.014 -16.300 1.00 96.69 91 GLY A CA 1
ATOM 735 C C . GLY A 1 91 ? -1.786 -12.716 -15.060 1.00 96.69 91 GLY A C 1
ATOM 736 O O . GLY A 1 91 ? -2.185 -13.854 -14.799 1.00 96.69 91 GLY A O 1
ATOM 737 N N . GLU A 1 92 ? -0.918 -12.068 -14.273 1.00 96.94 92 GLU A N 1
ATOM 738 C CA . GLU A 1 92 ? -0.441 -12.602 -12.991 1.00 96.94 92 GLU A CA 1
ATOM 739 C C . GLU A 1 92 ? -1.616 -12.831 -12.027 1.00 96.94 92 GLU A C 1
ATOM 741 O O . GLU A 1 92 ? -2.582 -12.060 -11.982 1.00 96.94 92 GLU A O 1
ATOM 746 N N . LYS A 1 93 ? -1.541 -13.928 -11.274 1.00 95.56 93 LYS A N 1
ATOM 747 C CA . LYS A 1 93 ? -2.556 -14.369 -10.311 1.00 95.56 93 LYS A CA 1
ATOM 748 C C . LYS A 1 93 ? -2.039 -14.352 -8.880 1.00 95.56 93 LYS A C 1
ATOM 750 O O . LYS A 1 93 ? -2.859 -14.317 -7.967 1.00 95.56 93 LYS A O 1
ATOM 755 N N . ASP A 1 94 ? -0.721 -14.379 -8.688 1.00 95.31 94 ASP A N 1
ATOM 756 C CA . ASP A 1 94 ? -0.101 -14.261 -7.376 1.00 95.31 94 ASP A CA 1
ATOM 757 C C . ASP A 1 94 ? 0.094 -12.780 -6.991 1.00 95.31 94 ASP A C 1
ATOM 759 O O . ASP A 1 94 ? 0.888 -12.077 -7.628 1.00 95.31 94 ASP A O 1
ATOM 763 N N . PRO A 1 95 ? -0.602 -12.273 -5.950 1.00 92.94 95 PRO A N 1
ATOM 764 C CA . PRO A 1 95 ? -0.502 -10.870 -5.545 1.00 92.94 95 PRO A CA 1
ATOM 765 C C . PRO A 1 95 ? 0.924 -10.453 -5.199 1.00 92.94 95 PRO A C 1
ATOM 767 O O . PRO A 1 95 ? 1.331 -9.331 -5.496 1.00 92.94 95 PRO A O 1
ATOM 770 N N . TRP A 1 96 ? 1.695 -11.341 -4.574 1.00 93.12 96 TRP A N 1
ATOM 771 C CA . TRP A 1 96 ? 3.041 -11.018 -4.120 1.00 93.12 96 TRP A CA 1
ATOM 772 C C . TRP A 1 96 ? 4.018 -10.845 -5.292 1.00 93.12 96 TRP A C 1
ATOM 774 O O . TRP A 1 96 ? 4.715 -9.828 -5.363 1.00 93.12 96 TRP A O 1
ATOM 784 N N . SER A 1 97 ? 4.005 -11.777 -6.247 1.00 94.88 97 SER A N 1
ATOM 785 C CA . SER A 1 97 ? 4.718 -11.689 -7.527 1.00 94.88 97 SER A CA 1
ATOM 786 C C . SER A 1 97 ? 4.351 -10.407 -8.272 1.00 94.88 97 SER A C 1
ATOM 788 O O . SER A 1 97 ? 5.237 -9.625 -8.627 1.00 94.88 97 SER A O 1
ATOM 790 N N . ALA A 1 98 ? 3.049 -10.128 -8.423 1.00 95.31 98 ALA A N 1
ATOM 791 C CA . ALA A 1 98 ? 2.562 -8.922 -9.087 1.00 95.31 98 ALA A CA 1
ATOM 792 C C . ALA A 1 98 ? 3.129 -7.647 -8.441 1.00 95.31 98 ALA A C 1
ATOM 794 O O . ALA A 1 98 ? 3.674 -6.782 -9.130 1.00 95.31 98 ALA A O 1
ATOM 795 N N . TRP A 1 99 ? 3.059 -7.545 -7.110 1.00 93.81 99 TRP A N 1
ATOM 796 C CA . TRP A 1 99 ? 3.562 -6.390 -6.365 1.00 93.81 99 TRP A CA 1
ATOM 797 C C . TRP A 1 99 ? 5.068 -6.174 -6.523 1.00 93.81 99 TRP A C 1
ATOM 799 O O . TRP A 1 99 ? 5.509 -5.029 -6.630 1.00 93.81 99 TRP A O 1
ATOM 809 N N . ILE A 1 100 ? 5.872 -7.239 -6.522 1.00 93.88 100 ILE A N 1
ATOM 810 C CA . ILE A 1 100 ? 7.329 -7.128 -6.664 1.00 93.88 100 ILE A CA 1
ATOM 811 C C . ILE A 1 100 ? 7.701 -6.719 -8.087 1.00 93.88 100 ILE A C 1
ATOM 813 O O . ILE A 1 100 ? 8.479 -5.781 -8.277 1.00 93.88 100 ILE A O 1
ATOM 817 N N . HIS A 1 101 ? 7.138 -7.397 -9.083 1.00 95.19 101 HIS A N 1
ATOM 818 C CA . HIS A 1 101 ? 7.513 -7.214 -10.482 1.00 95.19 101 HIS A CA 1
ATOM 819 C C . HIS A 1 101 ? 6.944 -5.925 -11.098 1.00 95.19 101 HIS A C 1
ATOM 821 O O . HIS A 1 101 ? 7.444 -5.471 -12.124 1.00 95.19 101 HIS A O 1
ATOM 827 N N . LEU A 1 102 ? 5.987 -5.263 -10.435 1.00 95.75 102 LEU A N 1
ATOM 828 C CA . LEU A 1 102 ? 5.534 -3.912 -10.789 1.00 95.75 102 LEU A CA 1
ATOM 829 C C . LEU A 1 102 ? 6.403 -2.778 -10.231 1.00 95.75 102 LEU A C 1
ATOM 831 O O . LEU A 1 102 ? 6.277 -1.642 -10.691 1.00 95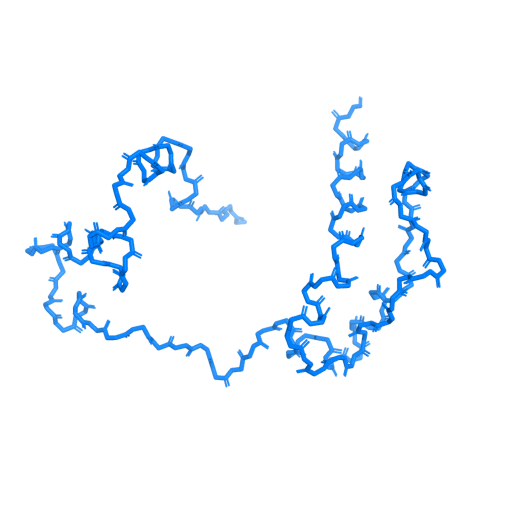.75 102 LEU A O 1
ATOM 835 N N . ARG A 1 103 ? 7.321 -3.038 -9.290 1.00 95.44 103 ARG A N 1
ATOM 836 C CA . ARG A 1 103 ? 8.200 -1.991 -8.729 1.00 95.44 103 ARG A CA 1
ATOM 837 C C . ARG A 1 103 ? 9.005 -1.223 -9.787 1.00 95.44 103 ARG A C 1
ATOM 839 O O . ARG A 1 103 ? 9.092 -0.002 -9.651 1.00 95.44 103 ARG A O 1
ATOM 846 N N . PRO A 1 104 ? 9.548 -1.853 -10.851 1.00 96.00 104 PRO A N 1
ATOM 847 C CA . PRO A 1 104 ? 10.178 -1.126 -11.950 1.00 96.00 104 PRO A CA 1
ATOM 848 C C . PRO A 1 104 ? 9.253 -0.105 -12.618 1.00 96.00 104 PRO A C 1
ATOM 850 O O . PRO A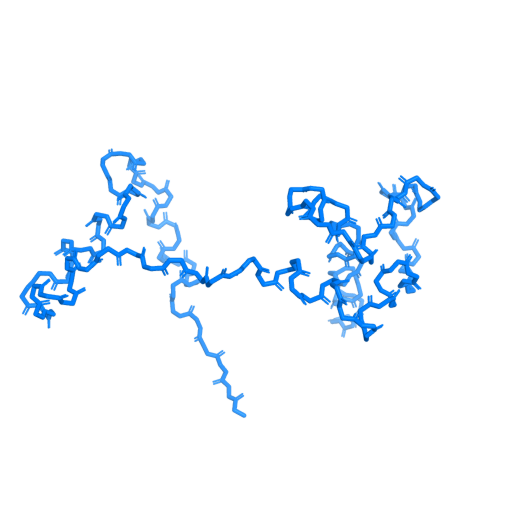 1 104 ? 9.695 1.001 -12.917 1.00 96.00 104 PRO A O 1
ATOM 853 N N . LEU A 1 105 ? 7.972 -0.439 -12.813 1.00 95.44 105 LEU A N 1
ATOM 854 C CA . LEU A 1 105 ? 6.985 0.491 -13.367 1.00 95.44 105 LEU A CA 1
ATOM 855 C C . LEU A 1 105 ? 6.705 1.646 -12.394 1.00 95.44 105 LEU A C 1
ATOM 857 O O . LEU A 1 105 ? 6.625 2.798 -12.814 1.00 95.44 105 LEU A O 1
ATOM 861 N N . SER A 1 106 ? 6.596 1.369 -11.091 1.00 95.44 106 SER A N 1
ATOM 862 C CA . SER A 1 106 ? 6.438 2.421 -10.077 1.00 95.44 106 SER A CA 1
ATOM 863 C C . SER A 1 106 ? 7.634 3.377 -10.043 1.00 95.44 106 SER A C 1
ATOM 865 O O . SER A 1 106 ? 7.441 4.592 -10.025 1.00 95.44 106 SER A O 1
ATOM 867 N N . LEU A 1 107 ? 8.861 2.843 -10.084 1.00 95.81 107 LEU A N 1
ATOM 868 C CA . LEU A 1 107 ? 10.086 3.642 -10.146 1.00 95.81 107 LEU A CA 1
ATOM 869 C C . LEU A 1 107 ? 10.130 4.490 -11.423 1.00 95.81 107 LEU A C 1
ATOM 871 O O . LEU A 1 107 ? 10.417 5.680 -11.353 1.00 95.81 107 LEU A O 1
ATOM 875 N N . ASN A 1 108 ? 9.780 3.903 -12.568 1.00 95.94 108 ASN A N 1
ATOM 876 C CA . ASN A 1 108 ? 9.697 4.609 -13.843 1.00 95.94 108 ASN A CA 1
ATOM 877 C C . ASN A 1 108 ? 8.763 5.826 -13.781 1.00 95.94 108 ASN A C 1
ATOM 879 O O . ASN A 1 108 ? 9.134 6.925 -14.185 1.00 95.94 108 ASN A O 1
ATOM 883 N N . SER A 1 109 ? 7.558 5.642 -13.236 1.00 94.94 109 SER A N 1
ATOM 884 C CA . SER A 1 109 ? 6.587 6.728 -13.068 1.00 94.94 109 SER A CA 1
ATOM 885 C C . SER A 1 109 ? 7.111 7.832 -12.147 1.00 94.94 109 SER A C 1
ATOM 887 O O . SER A 1 109 ? 6.880 9.012 -12.408 1.00 94.94 109 SER A O 1
ATOM 889 N N . TRP A 1 110 ? 7.847 7.470 -11.093 1.00 95.06 110 TRP A N 1
ATOM 890 C CA . TRP A 1 110 ? 8.464 8.441 -10.192 1.00 95.06 110 TRP A CA 1
ATOM 891 C C . TRP A 1 110 ? 9.578 9.246 -10.878 1.00 95.06 110 TRP A C 1
ATOM 893 O O . TRP A 1 110 ? 9.552 10.474 -10.797 1.00 95.06 110 TRP A O 1
ATOM 903 N N . LEU A 1 111 ? 10.488 8.591 -11.610 1.00 95.56 111 LEU A N 1
ATOM 904 C CA . LEU A 1 111 ? 11.546 9.252 -12.391 1.00 95.56 111 LEU A CA 1
ATOM 905 C C . LEU A 1 111 ? 10.950 10.248 -13.398 1.00 95.56 111 LEU A C 1
ATOM 907 O O . LEU A 1 111 ? 11.319 11.422 -13.415 1.00 95.56 111 LEU A O 1
ATOM 911 N N . ARG A 1 112 ? 9.911 9.828 -14.130 1.00 93.75 112 ARG A N 1
ATOM 912 C CA . ARG A 1 112 ? 9.178 10.702 -15.059 1.00 93.75 112 ARG A CA 1
ATOM 913 C C . ARG A 1 112 ? 8.517 11.893 -14.364 1.00 93.75 112 ARG A C 1
ATOM 915 O O . ARG A 1 112 ? 8.550 13.003 -14.887 1.00 93.75 112 ARG A O 1
ATOM 922 N N . SER A 1 113 ? 7.940 11.694 -13.175 1.00 92.81 113 SER A N 1
ATOM 923 C CA . SER A 1 113 ? 7.336 12.793 -12.405 1.00 92.81 113 SER A CA 1
ATOM 924 C C . SER A 1 113 ? 8.362 13.815 -11.910 1.00 92.81 113 SER A C 1
ATOM 926 O O . SER A 1 113 ? 8.035 14.991 -11.782 1.00 92.81 113 SER A O 1
ATOM 928 N N . LYS A 1 114 ? 9.606 13.383 -11.658 1.00 88.06 114 LYS A N 1
ATOM 929 C CA . LYS A 1 114 ? 10.715 14.274 -11.299 1.00 88.06 114 LYS A CA 1
ATOM 930 C C . LYS A 1 114 ? 11.161 15.107 -12.494 1.00 88.06 114 LYS A C 1
ATOM 932 O O . LYS A 1 114 ? 11.342 16.307 -12.334 1.00 88.06 114 LYS A O 1
ATOM 937 N N . ALA A 1 115 ? 11.271 14.490 -13.670 1.00 79.25 115 ALA A N 1
ATOM 938 C CA . ALA A 1 115 ? 11.617 15.189 -14.904 1.00 79.25 115 ALA A CA 1
ATOM 939 C C . ALA A 1 115 ? 10.549 16.217 -15.319 1.00 79.25 115 ALA A C 1
ATOM 941 O O . ALA A 1 115 ? 10.892 17.299 -15.767 1.00 79.25 115 ALA A O 1
ATOM 942 N N . ALA A 1 116 ? 9.261 15.913 -15.126 1.00 72.06 116 ALA A N 1
ATOM 943 C CA . ALA A 1 116 ? 8.164 16.832 -15.448 1.00 72.06 116 ALA A CA 1
ATOM 944 C C . ALA A 1 116 ? 8.022 18.024 -14.477 1.00 72.06 116 ALA A C 1
ATOM 946 O O . ALA A 1 116 ? 7.240 18.935 -14.742 1.00 72.06 116 ALA A O 1
ATOM 947 N N . ALA A 1 117 ? 8.721 17.995 -13.339 1.00 67.56 117 ALA A N 1
ATOM 948 C CA . ALA A 1 117 ? 8.675 19.031 -12.309 1.00 67.56 117 ALA A CA 1
ATOM 949 C C . ALA A 1 117 ? 9.886 19.987 -12.336 1.00 67.56 117 ALA A C 1
ATOM 951 O O . ALA A 1 117 ? 9.948 20.884 -11.492 1.00 67.56 117 ALA A O 1
ATOM 952 N N . GLY A 1 118 ? 10.843 19.779 -13.249 1.00 52.59 118 GLY A N 1
ATOM 953 C CA . GLY A 1 118 ? 11.996 20.656 -13.491 1.00 52.59 118 GLY A CA 1
ATOM 954 C C . GLY A 1 118 ? 11.852 21.410 -14.802 1.00 52.59 118 GLY A C 1
ATOM 955 O O . GLY A 1 118 ? 12.271 22.586 -14.827 1.00 52.59 118 GLY A O 1
#